Protein AF-A0A945W3N0-F1 (afdb_monomer_lite)

Secondary structure (DSSP, 8-state):
------S-TT-SSPEEEEE---GGGGSHHHHHHHHHHHHTTSEEEEE--SSTTHHHH-HHHHHHHHHHHHHHTS---SHHHHHHHHHHHHHHHHH-HHHHHHHHTSTTTGGG-

Sequence (113 aa):
MRTCSGFPKDAGHPIFIIADNVKYHHNKKVREFLNKKEQQGSIMMAFLPPYSDSPKLNPDEQVWNYAKREVSKRIIHSKEKIEKVIFSVMNTVQKNAQLTRSFLRMPDTEYAL

pLDDT: mean 84.69, std 16.05, range [26.08, 96.06]

Radius of gyration: 16.54 Å; chains: 1; bounding box: 39×36×38 Å

Foldseek 3Di:
DDPPPDDPPPDPAAAEEEEEPDVVCVDPVNVVVQVVCVVVRRYHYDYADNDPCSCVLDLVVVVVVQLVVQLVVDDDDDPVVSVVSSVVSVVVCVVDPVNSVVSCPDPNRVVPD

Structure (mmCIF, N/CA/C/O backbone):
data_AF-A0A945W3N0-F1
#
_entry.id   AF-A0A945W3N0-F1
#
loop_
_atom_site.group_PDB
_atom_site.id
_atom_site.type_symbol
_atom_site.label_atom_id
_atom_site.label_alt_id
_atom_site.label_comp_id
_atom_site.label_asym_id
_atom_site.label_entity_id
_atom_site.label_seq_id
_atom_site.pdbx_PDB_ins_code
_atom_site.Cartn_x
_atom_site.Cartn_y
_atom_site.Cartn_z
_atom_site.occupancy
_atom_site.B_iso_or_equiv
_atom_site.auth_seq_id
_atom_site.auth_comp_id
_atom_site.auth_asym_id
_atom_site.auth_atom_id
_atom_site.pdbx_PDB_model_num
ATOM 1 N N . MET A 1 1 ? 14.684 10.709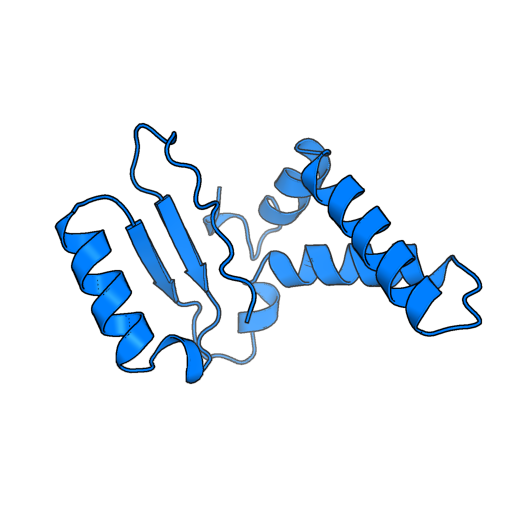 10.720 1.00 30.92 1 MET A N 1
ATOM 2 C CA . MET A 1 1 ? 13.225 10.514 10.862 1.00 30.92 1 MET A CA 1
ATOM 3 C C . MET A 1 1 ? 12.542 11.607 10.044 1.00 30.92 1 MET A C 1
ATOM 5 O O . MET A 1 1 ? 12.469 12.734 10.507 1.00 30.92 1 MET A O 1
ATOM 9 N N . ARG A 1 2 ? 12.192 11.342 8.776 1.00 26.08 2 ARG A N 1
ATOM 10 C CA . ARG A 1 2 ? 11.450 12.317 7.959 1.00 26.08 2 ARG A CA 1
ATOM 11 C C . ARG A 1 2 ? 9.978 12.169 8.311 1.00 26.08 2 ARG A C 1
ATOM 13 O O . ARG A 1 2 ? 9.408 11.100 8.120 1.00 26.08 2 ARG A O 1
ATOM 20 N N . THR A 1 3 ? 9.392 13.211 8.878 1.00 27.11 3 THR A N 1
ATOM 21 C CA . THR A 1 3 ? 7.946 13.311 9.030 1.00 27.11 3 THR A CA 1
ATOM 22 C C . THR A 1 3 ? 7.343 13.395 7.629 1.00 27.11 3 THR A C 1
ATOM 24 O O . THR A 1 3 ? 7.723 14.249 6.832 1.00 27.11 3 THR A O 1
ATOM 27 N N . CYS A 1 4 ? 6.437 12.478 7.289 1.00 30.41 4 CYS A N 1
ATOM 28 C CA . CYS A 1 4 ? 5.599 12.636 6.104 1.00 30.41 4 CYS A CA 1
ATOM 29 C C . CYS A 1 4 ? 4.609 13.770 6.400 1.00 30.41 4 CYS A C 1
ATOM 31 O O . CYS A 1 4 ? 3.551 13.560 6.986 1.00 30.41 4 CYS A O 1
ATOM 33 N N . SER A 1 5 ? 4.998 15.002 6.079 1.00 32.34 5 SER A N 1
ATOM 34 C CA . SER A 1 5 ? 4.210 16.222 6.263 1.00 32.34 5 SER A CA 1
ATOM 35 C C . SER A 1 5 ? 3.231 16.426 5.104 1.00 32.34 5 SER A C 1
ATOM 37 O O . SER A 1 5 ? 3.309 17.420 4.387 1.00 32.34 5 SER A O 1
ATOM 39 N N . GLY A 1 6 ? 2.340 15.463 4.882 1.00 39.75 6 GLY A N 1
ATOM 40 C CA . GLY A 1 6 ? 1.430 15.513 3.743 1.00 39.75 6 GLY A CA 1
ATOM 41 C C . GLY A 1 6 ? 0.311 14.489 3.817 1.00 39.75 6 GLY A C 1
ATOM 42 O O . GLY A 1 6 ? 0.140 13.716 2.885 1.00 39.75 6 GLY A O 1
ATOM 43 N N . PHE A 1 7 ? -0.452 14.470 4.912 1.00 46.16 7 PHE A N 1
ATOM 44 C CA . PHE A 1 7 ? -1.845 14.050 4.761 1.00 46.16 7 PHE A CA 1
ATOM 45 C C . PHE A 1 7 ? -2.564 15.170 3.998 1.00 46.16 7 PHE A C 1
ATOM 47 O O . PHE A 1 7 ? -2.347 16.336 4.353 1.00 46.16 7 PHE A O 1
ATOM 54 N N . PRO A 1 8 ? -3.361 14.866 2.958 1.00 48.66 8 PRO A N 1
ATOM 55 C CA . PRO A 1 8 ? -4.106 15.891 2.243 1.00 48.66 8 PRO A CA 1
ATOM 56 C C . PRO A 1 8 ? -4.939 16.670 3.259 1.00 48.66 8 PRO A C 1
ATOM 58 O O . PRO A 1 8 ? -5.751 16.088 3.974 1.00 48.66 8 PRO A O 1
ATOM 61 N N . LYS A 1 9 ? -4.719 17.983 3.350 1.00 48.59 9 LYS A N 1
ATOM 62 C CA . LYS A 1 9 ? -5.551 18.876 4.167 1.00 48.59 9 LYS A CA 1
ATOM 63 C C . LYS A 1 9 ? -6.918 19.147 3.514 1.00 48.59 9 LYS A C 1
ATOM 65 O O . LYS A 1 9 ? -7.723 19.860 4.098 1.00 48.59 9 LYS A O 1
ATOM 70 N N . ASP A 1 10 ? -7.175 18.543 2.350 1.00 51.47 10 ASP A N 1
ATOM 71 C CA . ASP A 1 10 ? -8.140 19.043 1.366 1.00 51.47 10 ASP A CA 1
ATOM 72 C C . ASP A 1 10 ? -9.229 18.037 0.961 1.00 51.47 10 ASP A C 1
ATOM 74 O O . ASP A 1 10 ? -9.958 18.269 -0.002 1.00 51.47 10 ASP A O 1
ATOM 78 N N . ALA A 1 11 ? -9.396 16.922 1.672 1.00 59.34 11 ALA A N 1
ATOM 79 C CA . ALA A 1 11 ? -10.652 16.195 1.553 1.00 59.34 11 ALA A CA 1
ATOM 80 C C . ALA A 1 11 ? -11.650 16.939 2.442 1.00 59.34 11 ALA A C 1
ATOM 82 O O . ALA A 1 11 ? -11.546 16.858 3.659 1.00 59.34 11 ALA A O 1
ATOM 83 N N . GLY A 1 12 ? -12.631 17.655 1.889 1.00 73.31 12 GLY A N 1
ATOM 84 C CA . GLY A 1 12 ? -13.774 18.179 2.663 1.00 73.31 12 GLY A CA 1
ATOM 85 C C . GLY A 1 12 ? -14.637 17.083 3.323 1.00 73.31 12 GLY A C 1
ATOM 86 O O . GLY A 1 12 ? -15.804 17.312 3.611 1.00 73.31 12 GLY A O 1
ATOM 87 N N . HIS A 1 13 ? -14.075 15.887 3.506 1.00 80.88 13 HIS A N 1
ATOM 88 C CA . HIS A 1 13 ? -14.668 14.646 3.960 1.00 80.88 13 HIS A CA 1
ATOM 89 C C . HIS A 1 13 ? -13.637 13.881 4.816 1.00 80.88 13 HIS A C 1
ATOM 91 O O . HIS A 1 13 ? -12.429 14.029 4.597 1.00 80.88 13 HIS A O 1
ATOM 97 N N . PRO A 1 14 ? -14.085 13.040 5.761 1.00 85.62 14 PRO A N 1
ATOM 98 C CA . PRO A 1 14 ? -13.200 12.182 6.546 1.00 85.62 14 PRO A CA 1
ATOM 99 C C . PRO A 1 14 ? -12.367 11.243 5.660 1.00 85.62 14 PRO A C 1
ATOM 101 O O . PRO A 1 14 ? -12.861 10.717 4.662 1.00 85.62 14 PRO A O 1
ATOM 104 N N . ILE A 1 15 ? -11.114 10.984 6.043 1.00 89.00 15 ILE A N 1
ATOM 105 C CA . ILE A 1 15 ? -10.257 9.997 5.369 1.00 89.00 15 ILE A CA 1
ATOM 106 C C . ILE A 1 15 ? -10.496 8.620 5.991 1.00 89.00 15 ILE A C 1
ATOM 108 O O . ILE A 1 15 ? -10.290 8.450 7.191 1.00 89.00 15 ILE A O 1
ATOM 112 N N . PHE A 1 16 ? -10.870 7.628 5.182 1.00 89.25 16 PHE A N 1
ATOM 113 C CA . PHE A 1 16 ? -10.988 6.238 5.625 1.00 89.25 16 PHE A CA 1
ATOM 114 C C . PHE A 1 16 ? -9.692 5.470 5.332 1.00 89.25 16 PHE A C 1
ATOM 116 O O . PHE A 1 16 ? -9.238 5.421 4.191 1.00 89.25 16 PHE A O 1
ATOM 123 N N . ILE A 1 17 ? -9.077 4.893 6.365 1.00 90.75 17 ILE A N 1
ATOM 124 C CA . ILE A 1 17 ? -7.837 4.116 6.272 1.00 90.75 17 ILE A CA 1
ATOM 125 C C . ILE A 1 17 ? -8.163 2.640 6.488 1.00 90.75 17 ILE A C 1
ATOM 127 O O . ILE A 1 17 ? -8.736 2.275 7.511 1.00 90.75 17 ILE A O 1
ATOM 131 N N . ILE A 1 18 ? -7.738 1.788 5.558 1.00 90.38 18 ILE A N 1
ATOM 132 C CA . ILE A 1 18 ? -7.808 0.330 5.684 1.00 90.38 18 ILE A CA 1
ATOM 133 C C . ILE A 1 18 ? -6.373 -0.176 5.806 1.00 90.38 18 ILE A C 1
ATOM 135 O O . ILE A 1 18 ? -5.551 0.125 4.944 1.00 90.38 18 ILE A O 1
ATOM 139 N N . ALA A 1 19 ? -6.057 -0.896 6.880 1.00 89.38 19 ALA A N 1
ATOM 140 C CA . ALA A 1 19 ? -4.707 -1.400 7.139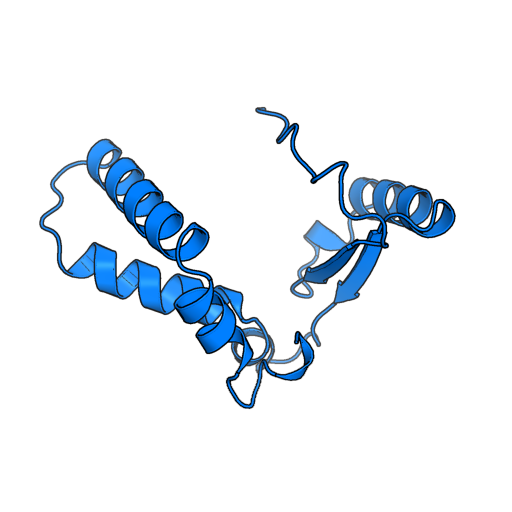 1.00 89.38 19 ALA A CA 1
ATOM 141 C C . ALA A 1 19 ? -4.701 -2.900 7.453 1.00 89.38 19 ALA A C 1
ATOM 143 O O . ALA A 1 19 ? -5.705 -3.458 7.901 1.00 89.38 19 ALA A O 1
ATOM 144 N N . ASP A 1 20 ? -3.554 -3.549 7.264 1.00 87.31 20 ASP A N 1
ATOM 145 C CA . ASP A 1 20 ? -3.344 -4.926 7.704 1.00 87.31 20 ASP A CA 1
ATOM 146 C C . ASP A 1 20 ? -3.387 -5.043 9.242 1.00 87.31 20 ASP A C 1
ATOM 148 O O . ASP A 1 20 ? -3.252 -4.076 9.994 1.00 87.31 20 ASP A O 1
ATOM 152 N N . ASN A 1 21 ? -3.623 -6.254 9.749 1.00 88.19 21 ASN A N 1
ATOM 153 C CA . ASN A 1 21 ? -3.837 -6.478 11.185 1.00 88.19 21 ASN A CA 1
ATOM 154 C C . ASN A 1 21 ? -2.544 -6.763 11.965 1.00 88.19 21 ASN A C 1
ATOM 156 O O . ASN A 1 21 ? -2.484 -7.599 12.870 1.00 88.19 21 ASN A O 1
ATOM 160 N N . VAL A 1 22 ? -1.461 -6.105 11.578 1.00 86.25 22 VAL A N 1
ATOM 161 C CA . VAL A 1 22 ? -0.139 -6.282 12.184 1.00 86.25 22 VAL A CA 1
ATOM 162 C C . VAL A 1 22 ? -0.025 -5.523 13.505 1.00 86.25 22 VAL A C 1
ATOM 164 O O . VAL A 1 22 ? -0.513 -4.405 13.678 1.00 86.25 22 VAL A O 1
ATOM 167 N N . LYS A 1 23 ? 0.687 -6.121 14.469 1.00 86.69 23 LYS A N 1
ATOM 168 C CA . LYS A 1 23 ? 0.771 -5.628 15.859 1.00 86.69 23 LYS A CA 1
ATOM 169 C C . LYS A 1 23 ? 1.236 -4.173 15.978 1.00 86.69 23 LYS A C 1
ATOM 171 O O . LYS A 1 23 ? 0.837 -3.485 16.915 1.00 86.69 23 LYS A O 1
ATOM 176 N N . TYR A 1 24 ? 2.078 -3.691 15.063 1.00 86.69 24 TYR A N 1
ATOM 177 C CA . TYR A 1 24 ? 2.603 -2.328 15.141 1.00 86.69 24 TYR A CA 1
ATOM 178 C C . TYR A 1 24 ? 1.561 -1.247 14.824 1.00 86.69 24 TYR A C 1
ATOM 180 O O . TYR A 1 24 ? 1.724 -0.130 15.321 1.00 86.69 24 TYR A O 1
ATOM 188 N N . HIS A 1 25 ? 0.478 -1.558 14.103 1.00 84.56 25 HIS A N 1
ATOM 189 C CA . HIS A 1 25 ? -0.641 -0.623 13.935 1.00 84.56 25 HIS A CA 1
ATOM 190 C C . HIS A 1 25 ? -1.499 -0.475 15.198 1.00 84.56 25 HIS A C 1
ATOM 192 O O . HIS A 1 25 ? -2.170 0.537 15.370 1.00 84.56 25 HIS A O 1
ATOM 198 N N . HIS A 1 26 ? -1.400 -1.420 16.135 1.00 84.88 26 HIS A N 1
ATOM 199 C CA . HIS A 1 26 ? -2.132 -1.410 17.409 1.00 84.88 26 HIS A CA 1
ATOM 200 C C . HIS A 1 26 ? -1.347 -0.794 18.565 1.00 84.88 26 HIS A C 1
ATOM 202 O O . HIS A 1 26 ? -1.775 -0.847 19.721 1.00 84.88 26 HIS A O 1
ATOM 208 N N . ASN A 1 27 ? -0.169 -0.229 18.292 1.00 92.00 27 ASN A N 1
ATOM 209 C CA . ASN A 1 27 ? 0.646 0.340 19.354 1.00 92.00 27 ASN A CA 1
ATOM 210 C C . ASN A 1 27 ? -0.048 1.559 19.994 1.00 92.00 27 ASN A C 1
ATOM 212 O O . ASN A 1 27 ? -0.831 2.270 19.361 1.00 92.00 27 ASN A O 1
ATOM 216 N N . LYS A 1 28 ? 0.283 1.822 21.263 1.00 91.00 28 LYS A N 1
ATOM 217 C CA . LYS A 1 28 ? -0.354 2.876 22.065 1.00 91.00 28 LYS A CA 1
ATOM 218 C C . LYS A 1 28 ? -0.329 4.251 21.383 1.00 91.00 28 LYS A C 1
ATOM 220 O O . LYS A 1 28 ? -1.356 4.917 21.343 1.00 91.00 28 LYS A O 1
ATOM 225 N N . LYS A 1 29 ? 0.809 4.644 20.800 1.00 92.12 29 LYS A N 1
ATOM 226 C CA . LYS A 1 29 ? 0.974 5.956 20.149 1.00 92.12 29 LYS A CA 1
ATOM 227 C C . LYS A 1 29 ? 0.089 6.098 18.910 1.00 92.12 29 LYS A C 1
ATOM 229 O O . LYS A 1 29 ? -0.493 7.156 18.692 1.00 92.12 29 LYS A O 1
ATOM 234 N N . VAL A 1 30 ? -0.010 5.039 18.105 1.00 89.44 30 VAL A N 1
ATOM 235 C CA . VAL A 1 30 ? -0.859 5.004 16.908 1.00 89.44 30 VAL A CA 1
ATOM 236 C C . VAL A 1 30 ? -2.327 5.074 17.317 1.00 89.44 30 VAL A C 1
ATOM 238 O O . VAL A 1 30 ? -3.052 5.924 16.809 1.00 89.44 30 VAL A O 1
ATOM 241 N N . ARG A 1 31 ? -2.748 4.277 18.305 1.00 88.12 31 ARG A N 1
ATOM 242 C CA . ARG A 1 31 ? -4.128 4.287 18.806 1.00 88.12 31 ARG A CA 1
ATOM 243 C C . ARG A 1 31 ? -4.536 5.641 19.391 1.00 88.12 31 ARG A C 1
ATOM 245 O O . ARG A 1 31 ? -5.608 6.140 19.076 1.00 88.12 31 ARG A O 1
ATOM 252 N N . GLU A 1 32 ? -3.682 6.262 20.202 1.00 92.06 32 GLU A N 1
ATOM 253 C CA . GLU A 1 32 ? -3.936 7.602 20.752 1.00 92.06 32 GLU A CA 1
ATOM 254 C C . GLU A 1 32 ? -4.096 8.657 19.648 1.00 92.06 32 GLU A C 1
ATOM 256 O O . GLU A 1 32 ? -5.000 9.492 19.712 1.00 92.06 32 GLU A O 1
ATOM 261 N N . PHE A 1 33 ? -3.251 8.601 18.614 1.00 90.94 33 PHE A N 1
ATOM 262 C CA . PHE A 1 33 ? -3.352 9.495 17.462 1.00 90.94 33 PHE A CA 1
ATOM 263 C C . PHE A 1 33 ? -4.665 9.300 16.693 1.00 90.94 33 PHE A C 1
ATOM 265 O O . PHE A 1 33 ? -5.349 10.282 16.400 1.00 90.94 33 PHE A O 1
ATOM 272 N N . LEU A 1 34 ? -5.026 8.050 16.396 1.00 89.69 34 LEU A N 1
ATOM 273 C CA . LEU A 1 34 ? -6.238 7.710 15.651 1.00 89.69 34 LEU A CA 1
ATOM 274 C C . LEU A 1 34 ? -7.499 8.101 16.418 1.00 89.69 34 LEU A C 1
ATOM 276 O O . LEU A 1 34 ? -8.331 8.801 15.857 1.00 89.69 34 LEU A O 1
ATOM 280 N N . ASN A 1 35 ? -7.583 7.778 17.713 1.00 89.69 35 ASN A N 1
ATOM 281 C CA . ASN A 1 35 ? -8.719 8.153 18.561 1.00 89.69 35 ASN A CA 1
ATOM 282 C C . ASN A 1 35 ? -8.962 9.670 18.535 1.00 89.69 35 ASN A C 1
ATOM 284 O O . ASN A 1 35 ? -10.094 10.130 18.402 1.00 89.69 35 ASN A O 1
ATOM 288 N N . LYS A 1 36 ? -7.891 10.471 18.630 1.00 90.50 36 LYS A N 1
ATOM 289 C CA . LYS A 1 36 ? -7.996 11.934 18.557 1.00 90.50 36 LYS A CA 1
ATOM 290 C C . LYS A 1 36 ? -8.508 12.400 17.191 1.00 90.50 36 LYS A C 1
ATOM 292 O O . LYS A 1 36 ? -9.253 13.372 17.118 1.00 90.50 36 LYS A O 1
ATOM 297 N N . LYS A 1 37 ? -8.085 11.749 16.106 1.00 88.88 37 LYS A N 1
ATOM 298 C CA . LYS A 1 37 ? -8.476 12.107 14.736 1.00 88.88 37 LYS A CA 1
ATOM 299 C C . LYS A 1 37 ? -9.890 11.665 14.374 1.00 88.88 37 LYS A C 1
ATOM 301 O O . LYS A 1 37 ? -10.564 12.395 13.644 1.00 88.88 37 LYS A O 1
ATOM 306 N N . GLU A 1 38 ? -10.334 10.549 14.930 1.00 87.12 38 GLU A N 1
ATOM 307 C CA . GLU A 1 38 ? -11.694 10.026 14.820 1.00 87.12 38 GLU A CA 1
ATOM 308 C C . GLU A 1 38 ? -12.692 10.908 15.573 1.00 87.12 38 GLU A C 1
ATOM 310 O O . GLU A 1 38 ? -13.696 11.316 15.001 1.00 87.12 38 GLU A O 1
ATOM 315 N N . GLN A 1 39 ? -12.359 11.344 16.795 1.00 88.94 39 GLN A N 1
ATOM 316 C CA . GLN A 1 39 ? -13.159 12.331 17.541 1.00 88.94 39 GLN A CA 1
ATOM 317 C C . GLN A 1 39 ? -13.307 13.668 16.800 1.00 88.94 39 GLN A C 1
ATOM 319 O O . GLN A 1 39 ? -14.309 14.358 16.952 1.00 88.94 39 GLN A O 1
ATOM 324 N N . GLN A 1 40 ? -12.309 14.040 15.995 1.00 87.75 40 GLN A N 1
ATOM 325 C CA . GLN A 1 40 ? -12.342 15.231 15.140 1.00 87.75 40 GLN A CA 1
ATOM 326 C C . GLN A 1 40 ? -13.120 15.011 13.832 1.00 87.75 40 GLN A C 1
ATOM 328 O O . GLN A 1 40 ? -13.205 15.936 13.029 1.00 87.75 40 GLN A O 1
ATOM 333 N N . GLY A 1 41 ? -13.618 13.797 13.574 1.00 84.62 41 GLY A N 1
ATOM 334 C CA . GLY A 1 41 ? -14.266 13.433 12.313 1.00 84.62 41 GLY A CA 1
ATOM 335 C C . GLY A 1 41 ? -13.332 13.509 11.102 1.00 84.62 41 GLY A C 1
ATOM 336 O O . GLY A 1 41 ? -13.797 13.660 9.981 1.00 84.62 41 GLY A O 1
ATOM 337 N N . SER A 1 42 ? -12.012 13.459 11.308 1.00 85.56 42 SER A N 1
ATOM 338 C CA . SER A 1 42 ? -11.021 13.692 10.244 1.00 85.56 42 SER A CA 1
ATOM 339 C C . SER A 1 42 ? -10.438 12.407 9.657 1.00 85.56 42 SER A C 1
ATOM 341 O O . SER A 1 42 ? -10.056 12.383 8.488 1.00 85.56 42 SER A O 1
ATOM 343 N N . ILE A 1 43 ? -10.367 11.340 10.459 1.00 89.50 43 ILE A N 1
ATOM 344 C CA . ILE A 1 43 ? -9.863 10.026 10.050 1.00 89.50 43 ILE A CA 1
ATOM 345 C C . ILE A 1 43 ? -10.753 8.949 10.664 1.00 89.50 43 ILE A C 1
ATOM 347 O O . ILE A 1 43 ? -11.052 9.006 11.852 1.00 89.50 43 ILE A O 1
ATOM 351 N N . MET A 1 44 ? -11.111 7.955 9.864 1.00 87.88 44 MET A N 1
ATOM 352 C CA . MET A 1 44 ? -11.717 6.696 10.290 1.00 87.88 44 MET A CA 1
ATOM 353 C C . MET A 1 44 ? -10.770 5.557 9.909 1.00 87.88 44 MET A C 1
ATOM 355 O O . MET A 1 44 ? -10.084 5.648 8.890 1.00 87.88 44 MET A O 1
ATOM 359 N N . MET A 1 45 ? -10.699 4.498 10.715 1.00 89.50 45 MET A N 1
ATOM 360 C CA . MET A 1 45 ? -9.778 3.390 10.461 1.00 89.50 45 MET A CA 1
ATOM 361 C C . MET A 1 45 ? -10.451 2.029 10.626 1.00 89.50 45 MET A C 1
ATOM 363 O O . MET A 1 45 ? -11.133 1.784 11.616 1.00 89.50 45 MET A O 1
ATOM 367 N N . ALA A 1 46 ? -10.193 1.133 9.676 1.00 89.44 46 ALA A N 1
ATOM 368 C CA . ALA A 1 46 ? -10.566 -0.271 9.721 1.00 89.44 46 ALA A CA 1
ATOM 369 C C . ALA A 1 46 ? -9.336 -1.166 9.527 1.00 89.44 46 ALA A C 1
ATOM 371 O O . ALA A 1 46 ? -8.379 -0.812 8.836 1.00 89.44 46 ALA A O 1
ATOM 372 N N . PHE A 1 47 ? -9.381 -2.348 10.137 1.00 89.94 47 PHE A N 1
ATOM 373 C CA . PHE A 1 47 ? -8.346 -3.366 9.999 1.00 89.94 47 PHE A CA 1
ATOM 374 C C . PHE A 1 47 ? -8.859 -4.534 9.174 1.00 89.94 47 PHE A C 1
ATOM 376 O O . PHE A 1 47 ? -10.001 -4.966 9.342 1.00 89.94 47 PHE A O 1
ATOM 383 N N . LEU A 1 48 ? -7.993 -5.080 8.326 1.00 90.38 48 LEU A N 1
ATOM 384 C CA . LEU A 1 48 ? -8.265 -6.331 7.637 1.00 90.38 48 LEU A CA 1
ATOM 385 C C . LEU A 1 48 ? -8.401 -7.486 8.642 1.00 90.38 48 LEU A C 1
ATOM 387 O O . LEU A 1 48 ? -7.815 -7.452 9.730 1.00 90.38 48 LEU A O 1
ATOM 391 N N . PRO A 1 49 ? -9.139 -8.550 8.297 1.00 87.38 49 PRO A N 1
ATOM 392 C CA . PRO A 1 49 ? -9.184 -9.750 9.117 1.00 87.38 49 PRO A CA 1
ATOM 393 C C . PRO A 1 49 ? -7.777 -10.351 9.329 1.00 87.38 49 PRO A C 1
ATOM 395 O O . PRO A 1 49 ? -6.950 -10.305 8.416 1.00 87.38 49 PRO A O 1
ATOM 398 N N . PRO A 1 50 ? -7.484 -10.951 10.499 1.00 79.31 50 PRO A N 1
ATOM 399 C CA . PRO A 1 50 ? -6.171 -11.532 10.817 1.00 79.31 50 PRO A CA 1
ATOM 400 C C . PRO A 1 50 ? -5.900 -12.896 10.147 1.00 79.31 50 PRO A C 1
ATOM 402 O O . PRO A 1 50 ? -4.935 -13.571 10.500 1.00 79.31 50 PRO A O 1
ATOM 405 N N . TYR A 1 51 ? -6.765 -13.345 9.235 1.00 71.69 51 TYR A N 1
ATOM 406 C CA . TYR A 1 51 ? -6.718 -14.686 8.647 1.00 71.69 51 TYR A CA 1
ATOM 407 C C . TYR A 1 51 ? -5.652 -14.828 7.552 1.00 71.69 51 TYR A C 1
ATOM 409 O O . TYR A 1 51 ? -5.134 -13.845 7.026 1.00 71.69 51 TYR A O 1
ATOM 417 N N . SER A 1 52 ? -5.370 -16.072 7.156 1.00 61.81 52 SER A N 1
ATOM 418 C CA . SER A 1 52 ? -4.430 -16.416 6.079 1.00 61.81 52 SER A CA 1
ATOM 419 C C . SER A 1 52 ? -4.742 -15.756 4.731 1.00 61.81 52 SER A C 1
ATOM 421 O O . SER A 1 52 ? -3.833 -15.585 3.925 1.00 61.81 52 SER A O 1
ATOM 423 N N . ASP A 1 53 ? -5.995 -15.360 4.489 1.00 70.62 53 ASP A N 1
ATOM 424 C CA . ASP A 1 53 ? -6.423 -14.689 3.254 1.00 70.62 53 ASP A CA 1
ATOM 425 C C . ASP A 1 53 ? -6.313 -13.155 3.302 1.00 70.62 53 ASP A C 1
ATOM 427 O O . ASP A 1 53 ? -6.557 -12.499 2.293 1.00 70.62 53 ASP A O 1
ATOM 431 N N . SER A 1 54 ? -5.877 -12.571 4.427 1.00 72.25 54 SER A N 1
ATOM 432 C CA . SER A 1 54 ? -5.646 -11.122 4.571 1.00 72.25 54 SER A CA 1
ATOM 433 C C . SER A 1 54 ? -4.795 -10.505 3.444 1.00 72.25 54 SER A C 1
ATOM 435 O O . SER A 1 54 ? -5.161 -9.434 2.960 1.00 72.25 54 SER A O 1
ATOM 437 N N . PRO A 1 55 ? -3.732 -11.169 2.929 1.00 75.25 55 PRO A N 1
ATOM 438 C CA . PRO A 1 55 ? -2.981 -10.643 1.788 1.00 75.25 55 PRO A CA 1
ATOM 439 C C . PRO A 1 55 ? -3.834 -10.469 0.524 1.00 75.25 55 PRO A C 1
ATOM 441 O O . PRO A 1 55 ? -3.642 -9.512 -0.214 1.00 75.25 55 PRO A O 1
ATOM 444 N N . LYS A 1 56 ? -4.811 -11.350 0.272 1.00 82.81 56 LYS A N 1
ATOM 445 C CA . LYS A 1 56 ? -5.694 -11.226 -0.902 1.00 82.81 56 LYS A CA 1
ATOM 446 C C . LYS A 1 56 ? -6.641 -10.036 -0.780 1.00 82.81 56 LYS A C 1
ATOM 448 O O . LYS A 1 56 ? -6.983 -9.429 -1.788 1.00 82.81 56 LYS A O 1
ATOM 453 N N . LEU A 1 57 ? -7.021 -9.703 0.453 1.00 87.00 57 LEU A N 1
ATOM 454 C CA . LEU A 1 57 ? -7.894 -8.574 0.754 1.00 87.00 57 LEU A CA 1
ATOM 455 C C . LEU A 1 57 ? -7.156 -7.236 0.644 1.00 87.00 57 LEU A C 1
ATOM 457 O O . LEU A 1 57 ? -7.789 -6.224 0.392 1.00 87.00 57 LEU A O 1
ATOM 461 N N . ASN A 1 58 ? -5.830 -7.199 0.804 1.00 90.38 58 ASN A N 1
ATOM 462 C CA . ASN A 1 58 ? -5.084 -5.946 0.743 1.00 90.38 58 ASN A CA 1
ATOM 463 C C . ASN A 1 58 ? -4.788 -5.521 -0.714 1.00 90.38 58 ASN A C 1
ATOM 465 O O . ASN A 1 58 ? -3.945 -6.148 -1.366 1.00 90.38 58 ASN A O 1
ATOM 469 N N . PRO A 1 59 ? -5.371 -4.419 -1.233 1.00 90.19 59 PRO A N 1
ATOM 470 C CA . PRO A 1 59 ? -5.081 -3.958 -2.592 1.00 90.19 59 PRO A CA 1
ATOM 471 C C . PRO A 1 59 ? -3.613 -3.552 -2.804 1.00 90.19 59 PRO A C 1
ATOM 473 O O . PRO A 1 59 ? -3.128 -3.590 -3.939 1.00 90.19 59 PRO A O 1
ATOM 476 N N . ASP A 1 60 ? -2.867 -3.231 -1.740 1.00 91.19 60 ASP A N 1
ATOM 477 C CA . ASP A 1 60 ? -1.433 -2.933 -1.844 1.00 91.19 60 ASP A CA 1
ATOM 478 C C . ASP A 1 60 ? -0.610 -4.142 -2.315 1.00 91.19 60 ASP A C 1
ATOM 480 O O . ASP A 1 60 ? 0.440 -3.960 -2.935 1.00 91.19 60 ASP A O 1
ATOM 484 N N . GLU A 1 61 ? -1.084 -5.379 -2.123 1.00 91.62 61 GLU A N 1
ATOM 485 C CA . GLU A 1 61 ? -0.420 -6.557 -2.698 1.00 91.62 61 GLU A CA 1
ATOM 486 C C . GLU A 1 61 ? -0.418 -6.506 -4.232 1.00 91.62 61 GLU A C 1
ATOM 488 O O . GLU A 1 61 ? 0.566 -6.884 -4.876 1.00 91.62 61 GLU A O 1
ATOM 493 N N . GLN A 1 62 ? -1.476 -5.967 -4.844 1.00 92.31 62 GLN A N 1
ATOM 494 C CA . GLN A 1 62 ? -1.548 -5.799 -6.298 1.00 92.31 62 GLN A CA 1
ATOM 495 C C . GLN A 1 62 ? -0.608 -4.697 -6.782 1.00 92.31 62 GLN A C 1
ATOM 497 O O . GLN A 1 62 ? 0.083 -4.872 -7.792 1.00 92.31 62 GLN A O 1
ATOM 502 N N . VAL A 1 63 ? -0.501 -3.605 -6.017 1.00 94.19 63 VAL A N 1
ATOM 503 C CA . VAL A 1 63 ? 0.501 -2.557 -6.249 1.00 94.19 63 VAL A CA 1
ATOM 504 C C . VAL A 1 63 ? 1.908 -3.155 -6.188 1.00 94.19 63 VAL A C 1
ATOM 506 O O . VAL A 1 63 ? 2.718 -2.919 -7.090 1.00 94.19 63 VAL A O 1
ATOM 509 N N . TRP A 1 64 ? 2.197 -3.993 -5.188 1.00 93.44 64 TRP A N 1
ATOM 510 C CA . TRP A 1 64 ? 3.493 -4.653 -5.060 1.00 93.44 64 TRP A CA 1
ATOM 511 C C . TRP A 1 64 ? 3.773 -5.647 -6.178 1.00 93.44 64 TRP A C 1
ATOM 513 O O . TRP A 1 64 ? 4.894 -5.688 -6.687 1.00 93.44 64 TRP A O 1
ATOM 523 N N . ASN A 1 65 ? 2.790 -6.443 -6.592 1.00 93.94 65 ASN A N 1
ATOM 524 C CA . ASN A 1 65 ? 2.936 -7.378 -7.706 1.00 93.94 65 ASN A CA 1
ATOM 525 C C . ASN A 1 65 ? 3.224 -6.646 -9.018 1.00 93.94 65 ASN A C 1
ATOM 527 O O . ASN A 1 65 ? 4.145 -7.029 -9.747 1.00 93.94 65 ASN A O 1
ATOM 531 N N . TYR A 1 66 ? 2.508 -5.549 -9.279 1.00 95.19 66 TYR A N 1
ATOM 532 C CA . TYR A 1 66 ? 2.797 -4.660 -10.398 1.00 95.19 66 TYR A CA 1
ATOM 533 C C . TYR A 1 66 ? 4.225 -4.108 -10.306 1.00 95.19 66 TYR A C 1
ATOM 535 O O . TYR A 1 66 ? 5.000 -4.235 -11.255 1.00 95.19 66 TYR A O 1
ATOM 543 N N . ALA A 1 67 ? 4.606 -3.553 -9.152 1.00 94.44 67 ALA A N 1
ATOM 544 C CA . ALA A 1 67 ? 5.911 -2.933 -8.975 1.00 94.44 67 ALA A CA 1
ATOM 545 C C . ALA A 1 67 ? 7.062 -3.933 -9.157 1.00 94.44 67 ALA A C 1
ATOM 547 O O . ALA A 1 67 ? 7.985 -3.667 -9.927 1.00 94.44 67 ALA A O 1
ATOM 548 N N . LYS A 1 68 ? 6.979 -5.114 -8.529 1.00 93.75 68 LYS A N 1
ATOM 549 C CA . LYS A 1 68 ? 7.957 -6.205 -8.677 1.00 93.75 68 LYS A CA 1
ATOM 550 C C . LYS A 1 68 ? 8.125 -6.608 -10.144 1.00 93.75 68 LYS A C 1
ATOM 552 O O . LYS A 1 68 ? 9.258 -6.747 -10.603 1.00 93.75 68 LYS A O 1
ATOM 557 N N . ARG A 1 69 ? 7.021 -6.731 -10.892 1.00 95.69 69 ARG A N 1
ATOM 558 C CA . ARG A 1 69 ? 7.040 -7.061 -12.326 1.00 95.69 69 ARG A CA 1
ATOM 559 C C . ARG A 1 69 ? 7.690 -5.971 -13.179 1.00 95.69 69 ARG A C 1
ATOM 561 O O . ARG A 1 69 ? 8.394 -6.287 -14.130 1.00 95.69 69 ARG A O 1
ATOM 568 N N . GLU A 1 70 ? 7.462 -4.694 -12.884 1.00 94.94 70 GLU A N 1
ATOM 569 C CA . GLU A 1 70 ? 8.082 -3.604 -13.652 1.00 94.94 70 GLU A CA 1
ATOM 570 C C . GLU A 1 70 ? 9.559 -3.388 -13.297 1.00 94.94 70 GLU A C 1
ATOM 572 O O . GLU A 1 70 ? 10.355 -2.993 -14.153 1.00 94.94 70 GLU A O 1
ATOM 577 N N . VAL A 1 71 ? 9.944 -3.668 -12.050 1.00 93.62 71 VAL A N 1
ATOM 578 C CA . VAL A 1 71 ? 11.341 -3.632 -11.602 1.00 93.62 71 VAL A CA 1
ATOM 579 C C . VAL A 1 71 ? 12.131 -4.787 -12.224 1.00 93.62 71 VAL A C 1
ATOM 581 O O . VAL A 1 71 ? 13.233 -4.554 -12.717 1.00 93.62 71 VAL A O 1
ATOM 584 N N . SER A 1 72 ? 11.574 -6.005 -12.264 1.00 92.44 72 SER A N 1
ATOM 585 C CA . SER A 1 72 ? 12.269 -7.200 -12.775 1.00 92.44 72 SER A CA 1
ATOM 586 C C . SER A 1 72 ? 12.611 -7.133 -14.266 1.00 92.44 72 SER A C 1
ATOM 588 O O . SER A 1 72 ? 13.552 -7.783 -14.710 1.00 92.44 72 SER A O 1
ATOM 590 N N . LYS A 1 73 ? 11.908 -6.296 -15.037 1.00 92.88 73 LYS A N 1
ATOM 591 C CA . LYS A 1 73 ? 12.218 -6.014 -16.450 1.00 92.88 73 LYS A CA 1
ATOM 592 C C . LYS A 1 73 ? 13.496 -5.190 -16.648 1.00 92.88 73 LYS A C 1
ATOM 594 O O . LYS A 1 73 ? 13.895 -4.960 -17.787 1.00 92.88 73 LYS A O 1
ATOM 599 N N . ARG A 1 74 ? 14.114 -4.677 -15.579 1.00 91.25 74 ARG A N 1
ATOM 600 C CA . ARG A 1 74 ? 15.269 -3.773 -15.659 1.00 91.25 74 ARG A CA 1
ATOM 601 C C . ARG A 1 74 ? 16.533 -4.453 -15.157 1.00 91.25 74 ARG A C 1
ATOM 603 O O . ARG A 1 74 ? 16.532 -5.109 -14.123 1.00 91.25 74 ARG A O 1
ATOM 610 N N . ILE A 1 75 ? 17.644 -4.196 -15.843 1.00 86.44 75 ILE A N 1
ATOM 611 C CA . ILE A 1 75 ? 18.968 -4.619 -15.384 1.00 86.44 75 ILE A CA 1
ATOM 612 C C . ILE A 1 75 ? 19.499 -3.582 -14.386 1.00 86.44 75 ILE A C 1
ATOM 614 O O . ILE A 1 75 ? 19.701 -2.402 -14.713 1.00 86.44 75 ILE A O 1
ATOM 618 N N . ILE A 1 76 ? 19.708 -4.019 -13.144 1.00 87.69 76 ILE A N 1
ATOM 619 C CA . ILE A 1 76 ? 20.111 -3.159 -12.034 1.00 87.69 76 ILE A CA 1
ATOM 620 C C . ILE A 1 76 ? 21.371 -3.727 -11.381 1.00 87.69 76 ILE A C 1
ATOM 622 O O . ILE A 1 76 ? 21.384 -4.870 -10.944 1.00 87.69 76 ILE A O 1
ATOM 626 N N . HIS A 1 77 ? 22.423 -2.911 -11.308 1.00 84.94 77 HIS A N 1
ATOM 627 C CA . HIS A 1 77 ? 23.743 -3.319 -10.810 1.00 84.94 77 HIS A CA 1
ATOM 628 C C . HIS A 1 77 ? 24.155 -2.618 -9.507 1.00 84.94 77 HIS A C 1
ATOM 630 O O . HIS A 1 77 ? 25.277 -2.796 -9.049 1.00 84.94 77 HIS A O 1
ATOM 636 N N . SER A 1 78 ? 23.283 -1.797 -8.912 1.00 89.25 78 SER A N 1
ATOM 637 C CA . SER A 1 78 ? 23.560 -1.149 -7.626 1.00 89.25 78 SER A CA 1
ATOM 638 C C . SER A 1 78 ? 22.284 -0.895 -6.834 1.00 89.25 78 SER A C 1
ATOM 640 O O . SER A 1 78 ? 21.202 -0.734 -7.408 1.00 89.25 78 SER A O 1
ATOM 642 N N . LYS A 1 79 ? 22.420 -0.818 -5.509 1.00 86.88 79 LYS A N 1
ATOM 643 C CA . LYS A 1 79 ? 21.306 -0.567 -4.589 1.00 86.88 79 LYS A CA 1
ATOM 644 C C . LYS A 1 79 ? 20.651 0.794 -4.836 1.00 86.88 79 LYS A C 1
ATOM 646 O O . LYS A 1 79 ? 19.428 0.887 -4.887 1.00 86.88 79 LYS A O 1
ATOM 651 N N . GLU A 1 80 ? 21.443 1.833 -5.078 1.00 88.38 80 GLU A N 1
ATOM 652 C CA . GLU A 1 80 ? 20.952 3.196 -5.332 1.00 88.38 80 GLU A CA 1
ATOM 653 C C . GLU A 1 80 ? 20.095 3.240 -6.602 1.00 88.38 80 GLU A C 1
ATOM 655 O O . GLU A 1 80 ? 19.117 3.985 -6.697 1.00 88.38 80 GLU A O 1
ATOM 660 N N . LYS A 1 81 ? 20.447 2.418 -7.598 1.00 90.38 81 LYS A N 1
ATOM 661 C CA . LYS A 1 81 ? 19.674 2.290 -8.831 1.00 90.38 81 LYS A CA 1
ATOM 662 C C . LYS A 1 81 ? 18.369 1.520 -8.599 1.00 90.38 81 LYS A C 1
ATOM 664 O O . LYS A 1 81 ? 17.371 1.887 -9.216 1.00 90.38 81 LYS A O 1
ATOM 669 N N . ILE A 1 82 ? 18.339 0.535 -7.692 1.00 92.00 82 ILE A N 1
ATOM 670 C CA . ILE A 1 82 ? 17.097 -0.159 -7.294 1.00 92.00 82 ILE A CA 1
ATOM 671 C C . ILE A 1 82 ? 16.108 0.842 -6.700 1.00 92.00 82 ILE A C 1
ATOM 673 O O . ILE A 1 82 ? 14.977 0.924 -7.173 1.00 92.00 82 ILE A O 1
ATOM 677 N N . GLU A 1 83 ? 16.538 1.644 -5.724 1.00 92.62 83 GLU A N 1
ATOM 678 C CA . GLU A 1 83 ? 15.668 2.629 -5.072 1.00 92.62 83 GLU A CA 1
ATOM 679 C C . GLU A 1 83 ? 15.067 3.602 -6.096 1.00 92.62 83 G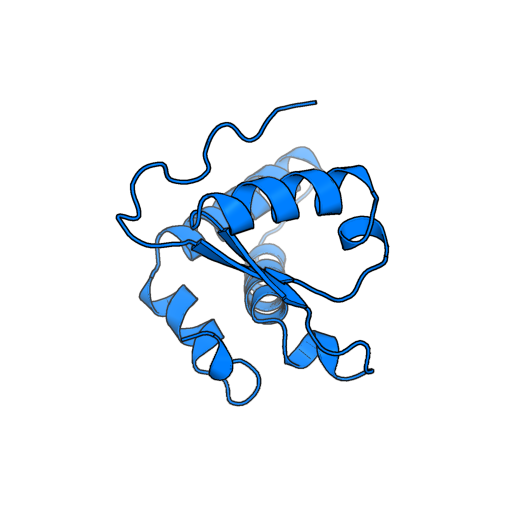LU A C 1
ATOM 681 O O . GLU A 1 83 ? 13.848 3.769 -6.152 1.00 92.62 83 GLU A O 1
ATOM 686 N N . LYS A 1 84 ? 15.894 4.172 -6.985 1.00 93.00 84 LYS A N 1
ATOM 687 C CA . LYS A 1 84 ? 15.427 5.072 -8.056 1.00 93.00 84 LYS A CA 1
ATOM 688 C C . LYS A 1 84 ? 14.405 4.413 -8.981 1.00 93.00 84 LYS A C 1
ATOM 690 O O . LYS A 1 84 ? 13.427 5.053 -9.370 1.00 93.00 84 LYS A O 1
ATOM 695 N N . VAL A 1 85 ? 14.625 3.150 -9.345 1.00 94.56 85 VAL A N 1
ATOM 696 C CA . VAL A 1 85 ? 13.693 2.395 -10.188 1.00 94.56 85 VAL A CA 1
ATOM 697 C C . VAL A 1 85 ? 12.370 2.172 -9.460 1.00 94.56 85 VAL A C 1
ATOM 699 O O . VAL A 1 85 ? 11.324 2.444 -10.046 1.00 94.56 85 VAL A O 1
ATOM 702 N N . ILE A 1 86 ? 12.404 1.739 -8.197 1.00 94.38 86 ILE A N 1
ATOM 703 C CA . ILE A 1 86 ? 11.197 1.521 -7.390 1.00 94.38 86 ILE A CA 1
ATOM 704 C C . ILE A 1 86 ? 10.398 2.822 -7.283 1.00 94.38 86 ILE A C 1
ATOM 706 O O . ILE A 1 86 ? 9.217 2.832 -7.620 1.00 94.38 86 ILE A O 1
ATOM 710 N N . PHE A 1 87 ? 11.035 3.939 -6.917 1.00 94.88 87 PHE A N 1
ATOM 711 C CA . PHE A 1 87 ? 10.354 5.237 -6.841 1.00 94.88 87 PHE A CA 1
ATOM 712 C C . PHE A 1 87 ? 9.750 5.663 -8.181 1.00 94.88 87 PHE A C 1
ATOM 714 O O . PHE A 1 87 ? 8.627 6.162 -8.223 1.00 94.88 87 PHE A O 1
ATOM 721 N N . SER A 1 88 ? 10.460 5.441 -9.289 1.00 95.44 88 SER A N 1
ATOM 722 C CA . SER A 1 88 ? 9.929 5.728 -10.622 1.00 95.44 88 SER A CA 1
ATOM 723 C C . SER A 1 88 ? 8.683 4.898 -10.935 1.00 95.44 88 SER A C 1
ATOM 725 O O . SER A 1 88 ? 7.735 5.448 -11.487 1.00 95.44 88 SER A O 1
ATOM 727 N N . VAL A 1 89 ? 8.674 3.608 -10.593 1.00 95.88 89 VAL A N 1
ATOM 728 C CA . VAL A 1 89 ? 7.530 2.714 -10.827 1.00 95.88 89 VAL A CA 1
ATOM 729 C C . VAL A 1 89 ? 6.342 3.099 -9.942 1.00 95.88 89 VAL A C 1
ATOM 731 O O . VAL A 1 89 ? 5.224 3.212 -10.442 1.00 95.88 89 VAL A O 1
ATOM 734 N N . MET A 1 90 ? 6.578 3.387 -8.659 1.00 95.31 90 MET A N 1
ATOM 735 C CA . MET A 1 90 ? 5.528 3.838 -7.738 1.00 95.31 90 MET A CA 1
ATOM 736 C C . MET A 1 90 ? 4.923 5.179 -8.176 1.00 95.31 90 MET A C 1
ATOM 738 O O . MET A 1 90 ? 3.707 5.346 -8.127 1.00 95.31 90 MET A O 1
ATOM 742 N N . ASN A 1 91 ? 5.734 6.104 -8.703 1.00 95.62 91 ASN A N 1
ATOM 743 C CA . ASN A 1 91 ? 5.238 7.357 -9.282 1.00 95.62 91 ASN A CA 1
ATOM 744 C C . ASN A 1 91 ? 4.339 7.124 -10.507 1.00 95.62 91 ASN A C 1
ATOM 746 O O . ASN A 1 91 ? 3.386 7.876 -10.717 1.00 95.62 91 ASN A O 1
ATOM 750 N N . THR A 1 92 ? 4.623 6.104 -11.324 1.00 94.94 92 THR A N 1
ATOM 751 C CA . THR A 1 92 ? 3.742 5.718 -12.437 1.00 94.94 92 THR A CA 1
ATOM 752 C C . THR A 1 92 ? 2.396 5.215 -11.925 1.00 94.94 92 THR A C 1
ATOM 754 O O . THR A 1 92 ? 1.370 5.623 -12.463 1.00 94.94 92 THR A O 1
ATOM 757 N N . VAL A 1 93 ? 2.388 4.387 -10.874 1.00 95.38 93 VAL A N 1
ATOM 758 C CA . VAL A 1 93 ? 1.146 3.927 -10.230 1.00 95.38 93 VAL A CA 1
ATOM 759 C C . VAL A 1 93 ? 0.357 5.115 -9.675 1.00 95.38 93 VAL A C 1
ATOM 761 O O . VAL A 1 93 ? -0.800 5.302 -10.035 1.00 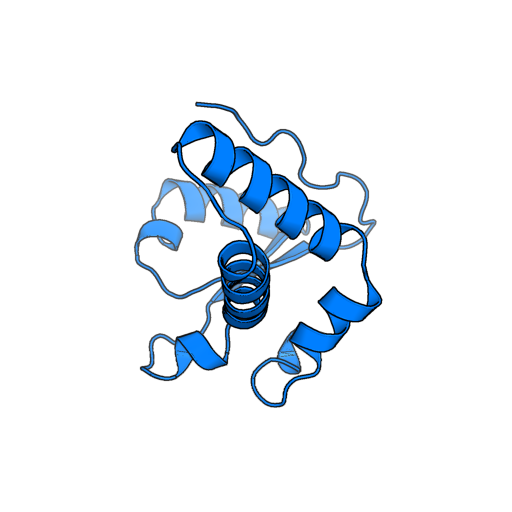95.38 93 VAL A O 1
ATOM 764 N N . GLN A 1 94 ? 1.002 5.985 -8.891 1.00 93.50 94 GLN A N 1
ATOM 765 C CA . GLN A 1 94 ? 0.365 7.152 -8.272 1.00 93.50 94 GLN A CA 1
ATOM 766 C C . GLN A 1 94 ? -0.310 8.081 -9.295 1.00 93.50 94 GLN A C 1
ATOM 768 O O . GLN A 1 94 ? -1.400 8.590 -9.046 1.00 93.50 94 GLN A O 1
ATOM 773 N N . LYS A 1 95 ? 0.331 8.316 -10.447 1.00 94.88 95 LYS A N 1
ATOM 774 C CA . LYS A 1 95 ? -0.182 9.218 -11.492 1.00 94.88 95 LYS A CA 1
ATOM 775 C C . LYS A 1 95 ? -1.240 8.577 -12.391 1.00 94.88 95 LYS A C 1
ATOM 777 O O . LYS A 1 95 ? -1.899 9.291 -13.142 1.00 94.88 95 LYS A O 1
ATOM 782 N N . ASN A 1 96 ? -1.407 7.257 -12.339 1.00 96.06 96 ASN A N 1
ATOM 783 C CA . ASN A 1 96 ? -2.348 6.535 -13.183 1.00 96.06 96 ASN A CA 1
ATOM 784 C C . ASN A 1 96 ? -3.571 6.088 -12.371 1.00 96.06 96 ASN A C 1
ATOM 786 O O . ASN A 1 96 ? -3.647 4.961 -11.886 1.00 96.06 96 ASN A O 1
ATOM 790 N N . ALA A 1 97 ? -4.564 6.973 -12.271 1.00 94.31 97 ALA A N 1
ATOM 791 C CA . ALA A 1 97 ? -5.799 6.697 -11.539 1.00 94.31 97 ALA A CA 1
ATOM 792 C C . ALA A 1 97 ? -6.566 5.475 -12.078 1.00 94.3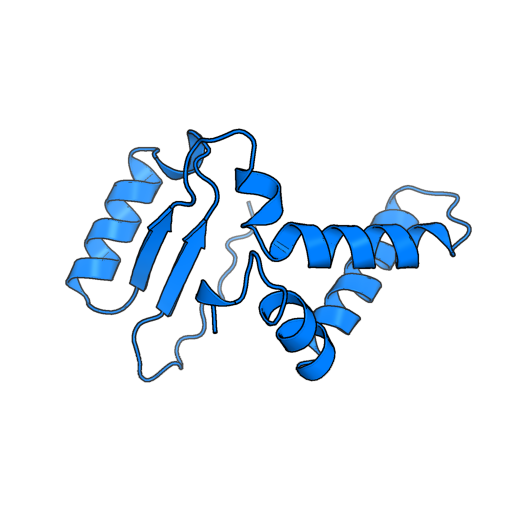1 97 ALA A C 1
ATOM 794 O O . ALA A 1 97 ? -7.216 4.780 -11.301 1.00 94.31 97 ALA A O 1
ATOM 795 N N . GLN A 1 98 ? -6.491 5.190 -13.384 1.00 95.69 98 GLN A N 1
ATOM 796 C CA . GLN A 1 98 ? -7.140 4.016 -13.972 1.00 95.69 98 GLN A CA 1
ATOM 797 C C . GLN A 1 98 ? -6.479 2.720 -13.494 1.00 95.69 98 GLN A C 1
ATOM 799 O O . GLN A 1 98 ? -7.181 1.790 -13.099 1.00 95.69 98 GLN A O 1
ATOM 804 N N . LEU A 1 99 ? -5.144 2.676 -13.478 1.00 95.12 99 LEU A N 1
ATOM 805 C CA . LEU A 1 99 ? -4.384 1.544 -12.950 1.00 95.12 99 LEU A CA 1
ATOM 806 C C . LEU A 1 99 ? -4.668 1.344 -11.457 1.00 95.12 99 LEU A C 1
ATOM 808 O O . LEU A 1 99 ? -5.026 0.241 -11.053 1.00 95.12 99 LEU A O 1
ATOM 812 N N . THR A 1 100 ? -4.608 2.410 -10.658 1.00 93.62 100 THR A N 1
ATOM 813 C CA . THR A 1 100 ? -4.910 2.339 -9.221 1.00 93.62 100 THR A CA 1
ATOM 814 C C . THR A 1 100 ? -6.331 1.839 -8.965 1.00 93.62 100 THR A C 1
ATOM 816 O O . THR A 1 100 ? -6.526 0.926 -8.171 1.00 93.62 100 THR A O 1
ATOM 819 N N . ARG A 1 101 ? -7.333 2.351 -9.695 1.00 94.12 101 ARG A N 1
ATOM 820 C CA . ARG A 1 101 ? -8.717 1.856 -9.595 1.00 94.12 101 ARG A CA 1
ATOM 821 C C . ARG A 1 101 ? -8.853 0.399 -10.029 1.00 94.12 101 ARG A C 1
ATOM 823 O O . ARG A 1 101 ? -9.704 -0.298 -9.493 1.00 94.12 101 ARG A O 1
ATOM 830 N N . SER A 1 102 ? -8.048 -0.070 -10.984 1.00 94.94 102 SER A N 1
ATOM 831 C CA . SER A 1 102 ? -8.098 -1.472 -11.411 1.00 94.94 102 SER A CA 1
ATOM 832 C C . SER A 1 102 ? -7.690 -2.438 -10.298 1.00 94.94 102 SER A C 1
ATOM 834 O O . SER A 1 102 ? -8.283 -3.506 -10.200 1.00 94.94 102 SER A O 1
ATOM 836 N N . PHE A 1 103 ? -6.764 -2.036 -9.417 1.00 93.81 103 PHE A N 1
ATOM 837 C CA . PHE A 1 103 ? -6.380 -2.832 -8.248 1.00 93.81 103 PHE A CA 1
ATOM 838 C C . PHE A 1 103 ? -7.500 -2.951 -7.222 1.00 93.81 103 PHE A C 1
ATOM 840 O O . PHE A 1 103 ? -7.556 -3.950 -6.526 1.00 93.81 103 PHE A O 1
ATOM 847 N N . LEU A 1 104 ? -8.387 -1.955 -7.146 1.00 92.62 104 LEU A N 1
ATOM 848 C CA . LEU A 1 104 ? -9.529 -1.969 -6.234 1.00 92.62 104 LEU A CA 1
ATOM 849 C C . LEU A 1 104 ? -10.706 -2.769 -6.800 1.00 92.62 104 LEU A C 1
ATOM 851 O O . LEU A 1 104 ? -11.471 -3.333 -6.041 1.00 92.62 104 LEU A O 1
ATOM 855 N N . ARG A 1 105 ? -10.835 -2.888 -8.125 1.00 94.19 105 ARG A N 1
ATOM 856 C CA . ARG A 1 105 ? -11.936 -3.609 -8.798 1.00 94.19 105 ARG A CA 1
ATOM 857 C C . ARG A 1 105 ? -11.766 -5.134 -8.853 1.00 94.19 105 ARG A C 1
ATOM 859 O O . ARG A 1 105 ? -12.456 -5.793 -9.628 1.00 94.19 105 ARG A O 1
ATOM 866 N N . MET A 1 106 ? -10.821 -5.702 -8.109 1.00 91.38 106 MET A N 1
ATOM 867 C CA . MET A 1 106 ? -10.677 -7.155 -8.015 1.00 91.38 106 MET A CA 1
ATOM 868 C C . MET A 1 106 ? -11.689 -7.721 -7.005 1.00 91.38 106 MET A C 1
ATOM 870 O O . MET A 1 106 ? -12.023 -7.019 -6.051 1.00 91.38 106 MET A O 1
ATOM 874 N N . PRO A 1 107 ? -12.159 -8.977 -7.165 1.00 92.06 107 PRO A N 1
ATOM 875 C CA . PRO A 1 107 ? -13.209 -9.544 -6.309 1.00 92.06 107 PRO A CA 1
ATOM 876 C C . PRO A 1 107 ? -12.925 -9.439 -4.805 1.00 92.06 107 PRO A C 1
ATOM 878 O O . PRO A 1 107 ? -13.823 -9.148 -4.024 1.00 92.06 107 PRO A O 1
ATOM 881 N N . ASP A 1 108 ? -11.663 -9.616 -4.411 1.00 90.81 108 ASP A N 1
ATOM 882 C CA . ASP A 1 108 ? -11.249 -9.608 -3.005 1.00 90.81 108 ASP A CA 1
ATOM 883 C C . ASP A 1 108 ? -11.022 -8.193 -2.437 1.00 90.81 108 ASP A C 1
ATOM 885 O O . ASP A 1 108 ? -10.866 -8.037 -1.230 1.00 90.81 108 ASP A O 1
ATOM 889 N N . THR A 1 109 ? -11.003 -7.153 -3.280 1.00 91.94 109 THR A N 1
ATOM 890 C CA . THR A 1 109 ? -10.627 -5.774 -2.903 1.00 91.94 109 THR A CA 1
ATOM 891 C C . THR A 1 109 ? -11.706 -4.731 -3.204 1.00 91.94 109 THR A C 1
ATOM 893 O O . THR A 1 109 ? -11.529 -3.559 -2.874 1.00 91.94 109 THR A O 1
ATOM 896 N N . GLU A 1 110 ? -12.816 -5.129 -3.836 1.00 91.81 110 GLU A N 1
ATOM 897 C CA . GLU A 1 110 ? -13.895 -4.224 -4.274 1.00 91.81 110 GLU A CA 1
ATOM 898 C C . GLU A 1 110 ? -14.556 -3.473 -3.114 1.00 91.81 110 GLU A C 1
ATOM 900 O O . GLU A 1 110 ? -15.043 -2.361 -3.296 1.00 91.81 110 GLU A O 1
ATOM 905 N N . TYR A 1 111 ? -14.476 -4.021 -1.900 1.00 90.56 111 TYR A N 1
ATOM 906 C CA . TYR A 1 111 ? -14.965 -3.390 -0.674 1.00 90.56 111 TYR A CA 1
ATOM 907 C C . TYR A 1 111 ? -14.337 -2.007 -0.382 1.00 90.56 111 TYR A C 1
ATOM 909 O O . TYR A 1 111 ? -14.832 -1.292 0.487 1.00 90.56 111 TYR A O 1
ATOM 917 N N . ALA A 1 112 ? -13.226 -1.657 -1.042 1.00 87.88 112 ALA A N 1
ATOM 918 C CA . ALA A 1 112 ? -12.481 -0.414 -0.841 1.00 87.88 112 ALA A CA 1
ATOM 919 C C . ALA A 1 112 ? -12.805 0.700 -1.866 1.00 87.88 112 ALA A C 1
ATOM 921 O O . ALA A 1 112 ? -12.119 1.728 -1.868 1.00 87.88 112 ALA A O 1
ATOM 922 N N . LEU A 1 113 ? -13.791 0.499 -2.752 1.00 84.06 113 LEU A N 1
ATOM 923 C CA . LEU A 1 113 ? -14.315 1.521 -3.677 1.00 84.06 113 LEU A CA 1
ATOM 924 C C . LEU A 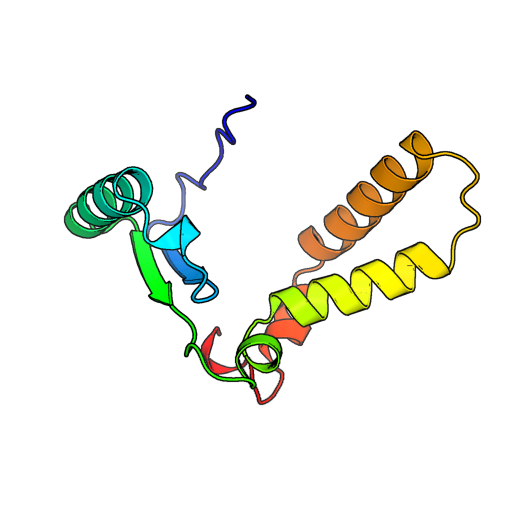1 113 ? -15.450 2.340 -3.060 1.00 84.06 113 LEU A C 1
ATOM 926 O O . LEU A 1 113 ? -15.486 3.552 -3.379 1.00 84.06 113 LEU A O 1
#